Protein AF-A0A0F0LEW1-F1 (afdb_monomer)

Sequence (95 aa):
MRHEQTARRRYLQQAADWFFALWLLLVIASAWLFIGAPLLVALASRLTRLRKSRRKQIWLWGIAAALTLYNLLPLLLFWFGLTFNSVEEHRFTVS

Nearest PDB structures (foldseek):
  8j0s-assembly1_7  TM=3.643E-01  e=6.558E+00  Mycobacterium tuberculosis
  7jg6-assembly1_8  TM=3.610E-01  e=7.870E+00  Mycolicibacterium smegmatis
  7nju-assembly1_R  TM=3.513E-01  e=7.870E+00  Mycolicibacterium smegmatis MC2 155

Structure (mmCIF, N/CA/C/O backbone):
data_AF-A0A0F0LEW1-F1
#
_entry.id   AF-A0A0F0LEW1-F1
#
loop_
_atom_site.group_PDB
_atom_site.id
_atom_site.type_symbol
_atom_site.label_atom_id
_atom_site.label_alt_id
_atom_site.label_comp_id
_atom_site.label_asym_id
_atom_site.label_entity_id
_atom_site.label_seq_id
_atom_site.pdbx_PDB_ins_code
_atom_site.Cartn_x
_atom_site.Cartn_y
_atom_site.Cartn_z
_atom_site.occupancy
_atom_site.B_iso_or_equiv
_atom_site.auth_seq_id
_atom_site.auth_comp_id
_atom_site.auth_asym_id
_atom_site.auth_atom_id
_atom_site.pdbx_PDB_model_num
ATOM 1 N N . MET A 1 1 ? -21.436 7.341 35.850 1.00 59.03 1 MET A N 1
ATOM 2 C CA . MET A 1 1 ? -21.842 7.148 34.434 1.00 59.03 1 MET A CA 1
ATOM 3 C C . MET A 1 1 ? -20.878 7.736 33.382 1.00 59.03 1 MET A C 1
ATOM 5 O O . MET A 1 1 ? -20.718 7.111 32.343 1.00 59.03 1 MET A O 1
ATOM 9 N N . ARG A 1 2 ? -20.180 8.875 33.589 1.00 60.19 2 ARG A N 1
ATOM 10 C CA . ARG A 1 2 ? -19.200 9.403 32.593 1.00 60.19 2 ARG A CA 1
ATOM 11 C C . ARG A 1 2 ? -17.926 8.552 32.407 1.00 60.19 2 ARG A C 1
ATOM 13 O O . ARG A 1 2 ? -17.369 8.549 31.314 1.00 60.19 2 ARG A O 1
ATOM 20 N N . HIS A 1 3 ? -17.482 7.816 33.430 1.00 57.09 3 HIS A N 1
ATOM 21 C CA . HIS A 1 3 ? -16.254 7.003 33.368 1.00 57.09 3 HIS A CA 1
ATOM 22 C C . HIS A 1 3 ? -16.388 5.705 32.549 1.00 57.09 3 HIS A C 1
ATOM 24 O O . HIS A 1 3 ? -15.405 5.226 31.993 1.00 57.09 3 HIS A O 1
ATOM 30 N N . GLU A 1 4 ? -17.594 5.157 32.391 1.00 60.91 4 GLU A N 1
ATOM 31 C CA . GLU A 1 4 ? -17.800 3.939 31.588 1.00 60.91 4 GLU A CA 1
ATOM 32 C C . GLU A 1 4 ? -17.780 4.230 30.082 1.00 60.91 4 GLU A C 1
ATOM 34 O O . GLU A 1 4 ? -17.287 3.437 29.277 1.00 60.91 4 GLU A O 1
ATOM 39 N N . GLN A 1 5 ? -18.254 5.414 29.682 1.00 62.38 5 GLN A N 1
ATOM 40 C CA . GLN A 1 5 ? -18.258 5.817 28.277 1.00 62.38 5 GLN A CA 1
ATOM 41 C C . GLN A 1 5 ? -16.844 6.062 27.731 1.00 62.38 5 GLN A C 1
ATOM 43 O O . GLN A 1 5 ? -16.596 5.828 26.545 1.00 62.38 5 GLN A O 1
ATOM 48 N N . THR A 1 6 ? -15.900 6.495 28.570 1.00 68.25 6 THR A N 1
ATOM 49 C CA . THR A 1 6 ? -14.508 6.713 28.155 1.00 68.25 6 THR A CA 1
ATOM 50 C C . THR A 1 6 ? -13.751 5.398 27.979 1.00 68.25 6 THR A C 1
ATOM 52 O O . THR A 1 6 ? -13.044 5.254 26.981 1.00 68.25 6 THR A O 1
ATOM 55 N N . ALA A 1 7 ? -13.948 4.413 28.861 1.00 67.88 7 ALA A N 1
ATOM 56 C CA . ALA A 1 7 ? -13.345 3.084 28.725 1.00 67.88 7 ALA A CA 1
ATOM 57 C C . ALA A 1 7 ? -13.819 2.366 27.449 1.00 67.88 7 ALA A C 1
ATOM 59 O O . ALA A 1 7 ? -13.007 1.858 26.672 1.00 67.88 7 ALA A O 1
ATOM 60 N N . ARG A 1 8 ? -15.128 2.414 27.166 1.00 67.88 8 ARG A N 1
ATOM 61 C CA . ARG A 1 8 ? -15.713 1.792 25.968 1.00 67.88 8 ARG A CA 1
ATOM 62 C C . ARG A 1 8 ? -15.223 2.441 24.670 1.00 67.88 8 ARG A C 1
ATOM 64 O O . ARG A 1 8 ? -14.969 1.743 23.690 1.00 67.88 8 ARG A O 1
ATOM 71 N N . ARG A 1 9 ? -15.038 3.769 24.660 1.00 65.94 9 ARG A N 1
ATOM 72 C CA . ARG A 1 9 ? -14.447 4.485 23.516 1.00 65.94 9 ARG A CA 1
ATOM 73 C C . ARG A 1 9 ? -12.990 4.094 23.285 1.00 65.94 9 ARG A C 1
ATOM 75 O O . ARG A 1 9 ? -12.645 3.823 22.141 1.00 65.94 9 ARG A O 1
ATOM 82 N N . ARG A 1 10 ? -12.169 3.994 24.339 1.00 69.00 10 ARG A N 1
ATOM 83 C CA . ARG A 1 10 ? -10.763 3.558 24.220 1.00 69.00 10 ARG A CA 1
ATOM 84 C C . ARG A 1 10 ? -10.649 2.152 23.635 1.00 69.00 10 ARG A C 1
ATOM 86 O O . ARG A 1 10 ? -9.888 1.968 22.694 1.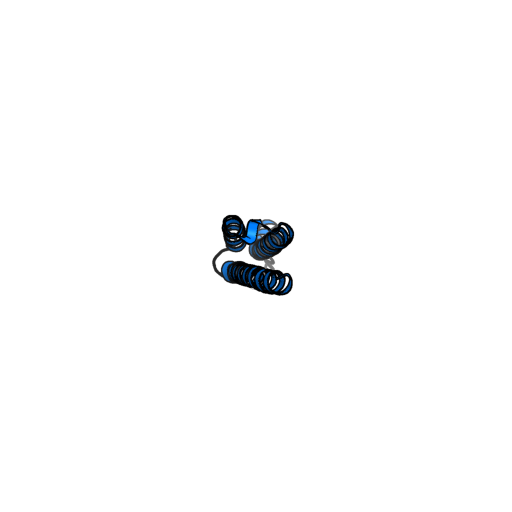00 69.00 10 ARG A O 1
ATOM 93 N N . TYR A 1 11 ? -11.464 1.205 24.103 1.00 70.25 11 TYR A N 1
ATOM 94 C CA . TYR A 1 11 ? -11.490 -0.160 23.560 1.00 70.25 11 TYR A CA 1
ATOM 95 C C . TYR A 1 11 ? -11.849 -0.201 22.068 1.00 70.25 11 TYR A C 1
ATOM 97 O O . TYR A 1 11 ? -11.1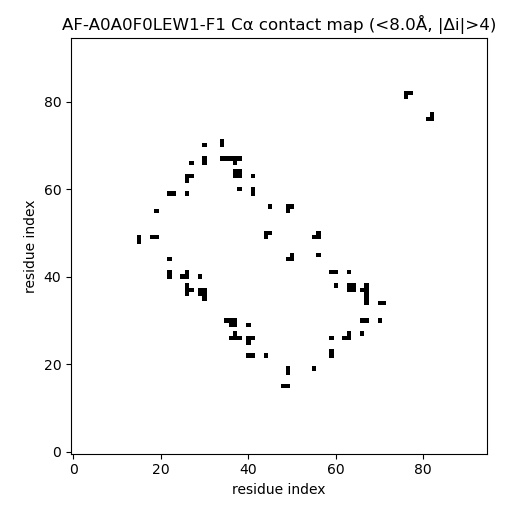87 -0.878 21.283 1.00 70.25 11 TYR A O 1
ATOM 105 N N . LEU A 1 12 ? -12.869 0.556 21.651 1.00 68.44 12 LEU A N 1
ATOM 106 C CA . LEU A 1 12 ? -13.257 0.640 20.238 1.00 68.44 12 LEU A CA 1
ATOM 107 C C . LEU A 1 12 ? -12.172 1.295 19.370 1.00 68.44 12 LEU A C 1
ATOM 109 O O . LEU A 1 12 ? -12.004 0.922 18.208 1.00 68.44 12 LEU A O 1
ATOM 113 N N . GLN A 1 13 ? -11.436 2.257 19.924 1.00 70.31 13 GLN A N 1
ATOM 114 C CA . GLN A 1 13 ? -10.339 2.938 19.241 1.00 70.31 13 GLN A CA 1
ATOM 115 C C . GLN A 1 13 ? -9.123 2.015 19.091 1.00 70.31 13 GLN A C 1
ATOM 117 O O . GLN A 1 13 ? -8.590 1.893 17.992 1.00 70.31 13 GLN A O 1
ATOM 122 N N . GLN A 1 14 ? -8.785 1.267 20.143 1.00 75.62 14 GLN A N 1
ATOM 123 C CA . GLN A 1 14 ? -7.697 0.291 20.149 1.00 75.62 14 GLN A CA 1
ATOM 124 C C . GLN A 1 14 ? -7.960 -0.880 19.190 1.00 75.62 14 GLN A C 1
ATOM 126 O O . GLN A 1 14 ? -7.073 -1.279 18.438 1.00 75.62 14 GLN A O 1
ATOM 131 N N . ALA A 1 15 ? -9.201 -1.371 19.114 1.00 72.25 15 ALA A N 1
ATOM 132 C CA . ALA A 1 15 ? -9.585 -2.359 18.106 1.00 72.25 15 ALA A CA 1
ATOM 133 C C . ALA A 1 15 ? -9.434 -1.808 16.672 1.00 72.25 15 ALA A C 1
ATOM 135 O O . ALA A 1 15 ? -8.960 -2.507 15.777 1.00 72.25 15 ALA A O 1
ATOM 136 N N . ALA A 1 16 ? -9.795 -0.540 16.441 1.00 69.19 16 ALA A N 1
ATOM 137 C CA . ALA A 1 16 ? -9.625 0.111 15.141 1.00 69.19 16 ALA A CA 1
ATOM 138 C C . ALA A 1 16 ? -8.150 0.387 14.781 1.00 69.19 16 ALA A C 1
ATOM 140 O O . ALA A 1 16 ? -7.816 0.482 13.597 1.00 69.19 16 ALA A O 1
ATOM 141 N N . ASP A 1 17 ? -7.270 0.534 15.772 1.00 78.25 17 ASP A N 1
ATOM 142 C CA . ASP A 1 17 ? -5.819 0.610 15.577 1.00 78.25 17 ASP A CA 1
ATOM 143 C C . ASP A 1 17 ? -5.239 -0.755 15.193 1.00 78.25 17 ASP A C 1
ATOM 145 O O . ASP A 1 17 ? -4.439 -0.834 14.262 1.00 78.25 17 ASP A O 1
ATOM 149 N N . TRP A 1 18 ? -5.722 -1.839 15.803 1.00 83.25 18 TRP A N 1
ATOM 150 C CA . TRP A 1 18 ? -5.273 -3.190 15.462 1.00 83.25 18 TRP A CA 1
ATOM 151 C C . TRP A 1 18 ? -5.638 -3.596 14.032 1.00 83.25 18 TRP A C 1
ATOM 153 O O . TRP A 1 18 ? -4.802 -4.116 13.296 1.00 83.25 18 TRP A O 1
ATOM 163 N N . PHE A 1 19 ? -6.857 -3.272 13.586 1.00 80.50 19 PHE A N 1
ATOM 164 C CA . PHE A 1 19 ? -7.241 -3.473 12.186 1.00 80.50 19 PHE A CA 1
ATOM 165 C C . PHE A 1 19 ? -6.328 -2.699 11.230 1.00 80.50 19 PHE A C 1
ATOM 167 O O . PHE A 1 19 ? -5.955 -3.230 10.191 1.00 80.50 19 PHE A O 1
ATOM 174 N N . PHE A 1 20 ? -5.945 -1.463 11.565 1.00 81.25 20 PHE A N 1
ATOM 175 C CA . PHE A 1 20 ? -5.015 -0.698 10.734 1.00 81.25 20 PHE A CA 1
ATOM 176 C C . PHE A 1 20 ? -3.658 -1.396 10.610 1.00 81.25 20 PHE A C 1
ATOM 178 O O . PHE A 1 20 ? -3.160 -1.542 9.496 1.00 81.25 20 PHE A O 1
ATOM 185 N N . ALA A 1 21 ? -3.096 -1.860 11.729 1.00 84.88 21 ALA A N 1
ATOM 186 C CA . ALA A 1 21 ? -1.831 -2.588 11.739 1.00 84.88 21 ALA A CA 1
ATOM 187 C C . ALA A 1 21 ? -1.908 -3.879 10.908 1.00 84.88 21 ALA A C 1
ATOM 189 O O . ALA A 1 21 ? -1.007 -4.148 10.118 1.00 84.88 21 ALA A O 1
ATOM 190 N N . LEU A 1 22 ? -3.013 -4.626 11.012 1.00 87.69 22 LEU A N 1
ATOM 191 C CA . LEU A 1 22 ? -3.247 -5.825 10.206 1.00 87.69 22 LEU A CA 1
ATOM 192 C C . LEU A 1 22 ? -3.237 -5.506 8.704 1.00 87.69 22 LEU A C 1
ATOM 194 O O . LEU A 1 22 ? -2.551 -6.176 7.939 1.00 87.69 22 LEU A O 1
ATOM 198 N N . TRP A 1 23 ? -3.957 -4.462 8.283 1.00 85.25 23 TRP A N 1
ATOM 199 C CA . TRP A 1 23 ? -3.992 -4.041 6.878 1.00 85.25 23 TRP A CA 1
ATOM 200 C C . TRP A 1 23 ? -2.638 -3.540 6.382 1.00 85.25 23 TRP A C 1
ATOM 202 O O . TRP A 1 23 ? -2.259 -3.837 5.253 1.00 85.25 23 TRP A O 1
ATOM 212 N N . LEU A 1 24 ? -1.901 -2.810 7.218 1.00 84.69 24 LEU A N 1
ATOM 213 C CA . LEU A 1 24 ? -0.552 -2.352 6.904 1.00 84.69 24 LEU A CA 1
ATOM 214 C C . LEU A 1 24 ? 0.387 -3.537 6.648 1.00 84.69 24 LEU A C 1
ATOM 216 O O . LEU A 1 24 ? 1.093 -3.569 5.643 1.00 84.69 24 LEU A O 1
ATOM 220 N N . LEU A 1 25 ? 0.349 -4.527 7.538 1.00 88.06 25 LEU A N 1
ATOM 221 C CA . LEU A 1 25 ? 1.152 -5.739 7.431 1.00 88.06 25 LEU A CA 1
ATOM 222 C C . LEU A 1 25 ? 0.772 -6.530 6.175 1.00 88.06 25 LEU A C 1
ATOM 224 O O . LEU A 1 25 ? 1.653 -6.995 5.458 1.00 88.06 25 LEU A O 1
ATOM 228 N N . LEU A 1 26 ? -0.522 -6.591 5.849 1.00 86.88 26 LEU A N 1
ATOM 229 C CA . LEU A 1 26 ? -1.015 -7.225 4.629 1.00 86.88 26 LEU A CA 1
ATOM 230 C C . LEU A 1 26 ? -0.519 -6.513 3.361 1.00 86.88 26 LEU A C 1
ATOM 232 O O . LEU A 1 26 ? -0.121 -7.183 2.415 1.00 86.88 26 LEU A O 1
ATOM 236 N N . VAL A 1 27 ? -0.489 -5.173 3.343 1.00 86.62 27 VAL A N 1
ATOM 237 C CA . VAL A 1 27 ? 0.060 -4.392 2.218 1.00 86.62 27 VAL A CA 1
ATOM 238 C C . VAL A 1 27 ? 1.539 -4.719 2.014 1.00 86.62 27 VAL A C 1
ATOM 240 O O . VAL A 1 27 ? 1.953 -4.993 0.888 1.00 86.62 27 VAL A O 1
ATOM 243 N N . ILE A 1 28 ? 2.322 -4.750 3.093 1.00 85.38 28 ILE A N 1
ATOM 244 C CA . ILE A 1 28 ? 3.757 -5.055 3.032 1.00 85.38 28 ILE A CA 1
ATOM 245 C C . ILE A 1 28 ? 3.987 -6.501 2.578 1.00 85.38 28 ILE A C 1
ATOM 247 O O . ILE A 1 28 ? 4.768 -6.737 1.661 1.00 85.38 28 ILE A O 1
ATOM 251 N N . ALA A 1 29 ? 3.272 -7.463 3.164 1.00 86.50 29 ALA A N 1
ATOM 252 C CA . ALA A 1 29 ? 3.367 -8.871 2.782 1.00 86.50 29 ALA A CA 1
ATOM 253 C C . ALA A 1 29 ? 2.973 -9.088 1.312 1.00 86.50 29 ALA A C 1
ATOM 255 O O . ALA A 1 29 ? 3.602 -9.868 0.602 1.00 86.50 29 ALA A O 1
ATOM 256 N N . SER A 1 30 ? 1.969 -8.350 0.831 1.00 85.62 30 SER A N 1
ATOM 257 C CA . SER A 1 30 ? 1.498 -8.456 -0.548 1.00 85.62 30 SER A CA 1
ATOM 25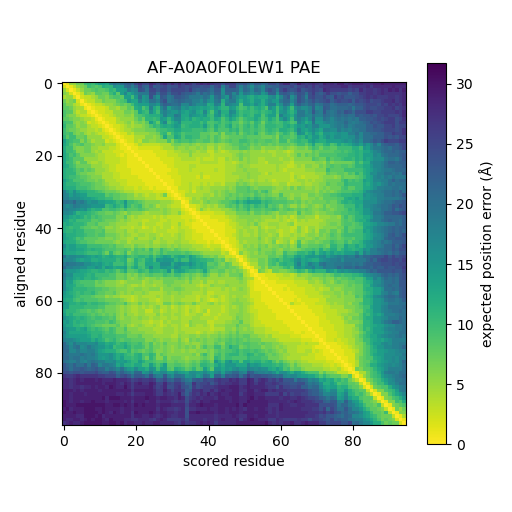8 C C . SER A 1 30 ? 2.534 -8.010 -1.581 1.00 85.62 30 SER A C 1
ATOM 260 O O . SER A 1 30 ? 2.540 -8.539 -2.690 1.00 85.62 30 SER A O 1
ATOM 262 N N . ALA A 1 31 ? 3.459 -7.113 -1.216 1.00 80.62 31 ALA A N 1
ATOM 263 C CA . ALA A 1 31 ? 4.499 -6.630 -2.123 1.00 80.62 31 ALA A CA 1
ATOM 264 C C . ALA A 1 31 ? 5.379 -7.757 -2.697 1.00 80.62 31 ALA A C 1
ATOM 266 O O . ALA A 1 31 ? 5.922 -7.592 -3.785 1.00 80.62 31 ALA A O 1
ATOM 267 N N . TRP A 1 32 ? 5.478 -8.891 -1.995 1.00 80.06 32 TRP A N 1
ATOM 268 C CA . TRP A 1 32 ? 6.238 -10.072 -2.414 1.00 80.06 32 TRP A CA 1
ATOM 269 C C . TRP A 1 32 ? 5.482 -10.997 -3.376 1.00 80.06 32 TRP A C 1
ATOM 271 O O . TRP A 1 32 ? 6.102 -11.815 -4.046 1.00 80.06 32 TRP A O 1
ATOM 281 N N . LEU A 1 33 ? 4.151 -10.899 -3.439 1.00 80.69 33 LEU A N 1
ATOM 282 C CA . LEU A 1 33 ? 3.317 -11.789 -4.253 1.00 80.69 33 LEU A CA 1
ATOM 283 C C . LEU A 1 33 ? 3.206 -11.301 -5.700 1.00 80.69 33 LEU A C 1
ATOM 285 O O . LEU A 1 33 ? 3.311 -12.097 -6.628 1.00 80.69 33 LEU A O 1
ATOM 289 N N . PHE A 1 34 ? 2.952 -10.006 -5.900 1.00 78.19 34 PHE A N 1
ATOM 290 C CA . PHE A 1 34 ? 2.870 -9.401 -7.229 1.00 78.19 34 PHE A CA 1
ATOM 291 C C . PHE A 1 3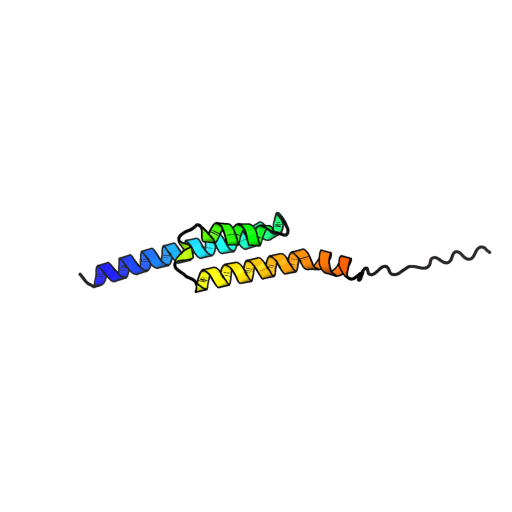4 ? 3.009 -7.877 -7.163 1.00 78.19 34 PHE A C 1
ATOM 293 O O . PHE A 1 34 ? 2.639 -7.238 -6.178 1.00 78.19 34 PHE A O 1
ATOM 300 N N . ILE A 1 35 ? 3.486 -7.279 -8.259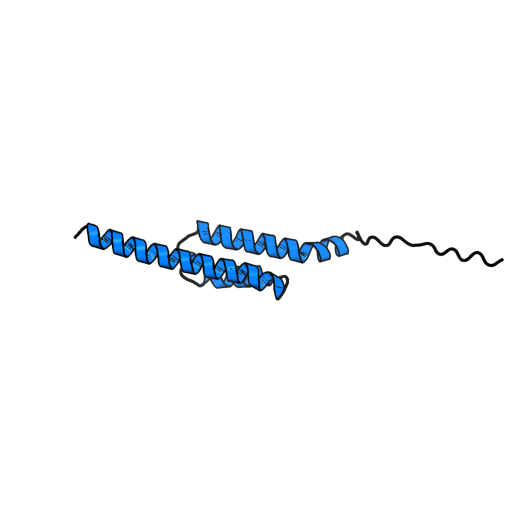 1.00 75.25 35 ILE A N 1
ATOM 301 C CA . ILE A 1 35 ? 3.794 -5.841 -8.372 1.00 75.25 35 ILE A CA 1
ATOM 302 C C . ILE A 1 35 ? 2.601 -4.951 -7.970 1.00 75.25 35 ILE A C 1
ATOM 304 O O . ILE A 1 35 ? 2.789 -3.952 -7.283 1.00 75.25 35 ILE A O 1
ATOM 308 N N . GLY A 1 36 ? 1.372 -5.328 -8.345 1.00 77.25 36 GLY A N 1
ATOM 309 C CA . GLY A 1 36 ? 0.141 -4.570 -8.060 1.00 77.25 36 GLY A CA 1
ATOM 310 C C . GLY A 1 36 ? -0.602 -4.950 -6.770 1.00 77.25 36 GLY A C 1
ATOM 311 O O . GLY A 1 36 ? -1.670 -4.400 -6.493 1.00 77.25 36 GLY A O 1
ATOM 312 N N . ALA A 1 37 ? -0.086 -5.888 -5.977 1.00 82.50 37 ALA A N 1
ATOM 313 C CA . ALA A 1 37 ? -0.773 -6.397 -4.787 1.00 82.50 37 ALA A CA 1
ATOM 314 C C . ALA A 1 37 ? -1.009 -5.365 -3.694 1.00 82.50 37 ALA A C 1
ATOM 316 O O . ALA A 1 37 ? -2.127 -5.323 -3.166 1.00 82.50 37 ALA A O 1
ATOM 317 N N . PRO A 1 38 ? -0.035 -4.481 -3.402 1.00 83.19 38 PRO A N 1
ATOM 318 C CA . PRO A 1 38 ? -0.211 -3.447 -2.392 1.00 83.19 38 PRO A CA 1
ATOM 319 C C . PRO A 1 38 ? -1.445 -2.580 -2.671 1.00 83.19 38 PRO A C 1
ATOM 321 O O . PRO A 1 38 ? -2.197 -2.246 -1.753 1.00 83.19 38 PRO A O 1
ATOM 324 N N . LEU A 1 39 ? -1.702 -2.267 -3.947 1.00 83.25 39 LEU A N 1
ATOM 325 C CA . LEU A 1 39 ? -2.862 -1.491 -4.389 1.00 83.25 39 LEU A CA 1
ATOM 326 C C . LEU A 1 39 ? -4.178 -2.248 -4.215 1.00 83.25 39 LEU A C 1
ATOM 328 O O . LEU A 1 39 ? -5.146 -1.659 -3.734 1.00 83.25 39 LEU A O 1
ATOM 332 N N . LEU A 1 40 ? -4.229 -3.540 -4.558 1.00 83.88 40 LEU A N 1
ATOM 333 C CA . LEU A 1 40 ? -5.435 -4.353 -4.359 1.00 83.88 40 LEU A CA 1
ATOM 334 C C . LEU A 1 40 ? -5.773 -4.498 -2.874 1.00 83.88 40 LEU A C 1
ATOM 336 O O . LEU A 1 40 ? -6.937 -4.378 -2.493 1.00 83.88 40 LEU A O 1
ATOM 340 N N . VAL A 1 41 ? -4.762 -4.668 -2.022 1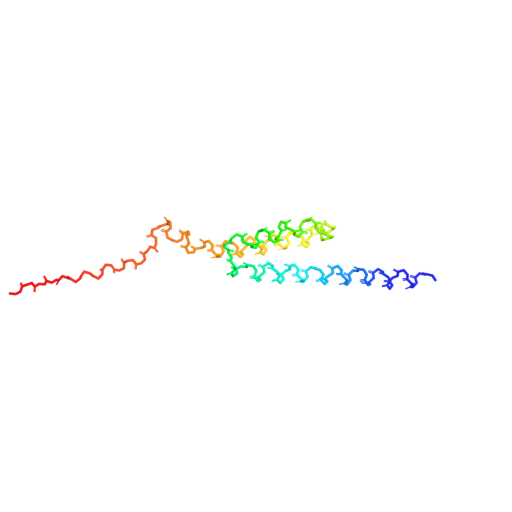.00 83.50 41 VAL A N 1
ATOM 341 C CA . VAL A 1 41 ? -4.943 -4.705 -0.568 1.00 83.50 41 VAL A CA 1
ATOM 342 C C . VAL A 1 41 ? -5.411 -3.343 -0.042 1.00 83.50 41 VAL A C 1
ATOM 344 O O . VAL A 1 41 ? -6.365 -3.277 0.737 1.00 83.50 41 VAL A O 1
ATOM 347 N N . ALA A 1 42 ? -4.832 -2.232 -0.505 1.00 83.12 42 ALA A N 1
ATOM 348 C CA . ALA A 1 42 ? -5.309 -0.895 -0.147 1.00 83.12 42 ALA A CA 1
ATOM 349 C C . ALA A 1 42 ? -6.756 -0.644 -0.618 1.00 83.12 42 ALA A C 1
ATOM 351 O O . ALA A 1 42 ? -7.548 -0.029 0.110 1.00 83.12 42 ALA A O 1
ATOM 352 N N . LEU A 1 43 ? -7.136 -1.158 -1.791 1.00 83.38 43 LEU A N 1
ATOM 353 C CA . LEU A 1 43 ? -8.496 -1.091 -2.324 1.00 83.38 43 LEU A CA 1
ATOM 354 C C . LEU A 1 43 ? -9.469 -1.945 -1.496 1.00 83.38 43 LEU A C 1
ATOM 356 O O . LEU A 1 43 ? -10.559 -1.484 -1.161 1.00 83.38 43 LEU A O 1
ATOM 360 N N . ALA A 1 44 ? -9.059 -3.144 -1.085 1.00 82.69 44 ALA A N 1
ATOM 361 C CA . ALA A 1 44 ? -9.847 -4.008 -0.212 1.00 82.69 44 ALA A CA 1
ATOM 362 C C . ALA A 1 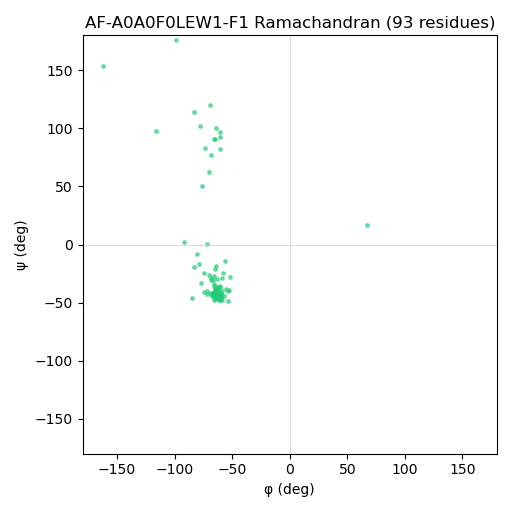44 ? -10.023 -3.390 1.188 1.00 82.69 44 ALA A C 1
ATOM 364 O O . ALA A 1 44 ? -11.119 -3.436 1.753 1.00 82.69 44 ALA A O 1
ATOM 365 N N . SER A 1 45 ? -9.006 -2.688 1.707 1.00 81.88 45 SER A N 1
ATOM 366 C CA . SER A 1 45 ? -9.102 -1.964 2.984 1.00 81.88 45 SER A CA 1
ATOM 367 C C . SER A 1 45 ? -10.222 -0.912 2.974 1.00 81.88 45 SER A C 1
ATOM 369 O O . SER A 1 45 ? -10.852 -0.654 4.005 1.00 81.88 45 SER A O 1
ATOM 371 N N . ARG A 1 46 ? -10.542 -0.359 1.792 1.00 77.00 46 ARG A N 1
ATOM 372 C CA . ARG A 1 46 ? -11.610 0.629 1.570 1.00 77.00 46 ARG A CA 1
ATOM 373 C C . ARG A 1 46 ? -13.005 0.094 1.883 1.00 77.00 46 ARG A C 1
ATOM 375 O O . ARG A 1 46 ? -13.872 0.875 2.275 1.00 77.00 46 ARG A O 1
ATOM 382 N N . LEU A 1 47 ? -13.202 -1.212 1.711 1.00 78.44 47 LEU A N 1
ATOM 383 C CA . LEU A 1 47 ? -14.462 -1.910 1.969 1.00 78.44 47 LEU A CA 1
ATOM 384 C C . LEU A 1 47 ? -14.658 -2.226 3.459 1.00 78.44 47 LEU A C 1
ATOM 386 O O . LEU A 1 47 ? -15.738 -2.642 3.869 1.00 78.44 47 LEU A O 1
ATOM 390 N N . THR A 1 48 ? -13.641 -1.995 4.293 1.00 75.94 48 THR A N 1
ATOM 391 C CA . THR A 1 48 ? -13.703 -2.287 5.729 1.00 75.94 48 THR A CA 1
ATOM 392 C C . THR A 1 48 ? -14.003 -1.062 6.593 1.00 75.94 48 THR A C 1
ATOM 394 O O . THR A 1 48 ? -14.054 0.086 6.141 1.00 75.94 48 THR A O 1
ATOM 397 N N . ARG A 1 49 ? -14.161 -1.298 7.905 1.00 64.69 49 ARG A N 1
ATOM 398 C CA . ARG A 1 49 ? -14.403 -0.266 8.933 1.00 64.69 49 ARG A CA 1
ATOM 399 C C . ARG A 1 49 ? -13.336 0.842 8.984 1.00 64.69 49 ARG A C 1
ATOM 401 O O . ARG A 1 49 ? -13.600 1.894 9.568 1.00 64.69 49 ARG A O 1
ATOM 408 N N . LEU A 1 50 ? -12.179 0.656 8.344 1.00 60.78 50 LEU A N 1
ATOM 409 C CA . LEU A 1 50 ? -11.129 1.669 8.194 1.00 60.78 50 LEU A CA 1
ATOM 410 C C . LEU A 1 50 ? -11.543 2.900 7.374 1.00 60.78 50 LEU A C 1
ATOM 412 O O . LEU A 1 50 ? -10.951 3.964 7.569 1.00 60.78 50 LEU A O 1
ATOM 416 N N . ARG A 1 51 ? -12.617 2.818 6.570 1.00 62.66 51 ARG A N 1
ATOM 417 C CA . ARG A 1 51 ? -13.207 3.968 5.848 1.00 62.66 51 ARG A CA 1
ATOM 418 C C . ARG A 1 51 ? -13.508 5.169 6.755 1.00 62.66 51 ARG A C 1
ATOM 420 O O . ARG A 1 51 ? -13.509 6.306 6.290 1.00 62.66 51 ARG A O 1
ATOM 427 N N . LYS A 1 52 ? -13.768 4.947 8.051 1.00 65.12 52 LYS A N 1
ATOM 428 C CA . LYS A 1 52 ? -14.095 6.030 8.996 1.00 65.12 52 LYS A CA 1
ATOM 429 C C . LYS A 1 52 ? -12.945 7.015 9.230 1.00 65.12 52 LYS A C 1
ATOM 431 O O . LYS A 1 52 ? -13.211 8.136 9.653 1.00 65.12 52 LYS A O 1
ATOM 436 N N . SER A 1 53 ? -11.692 6.637 8.961 1.00 74.19 53 SER A N 1
ATOM 437 C CA . SER A 1 53 ? -10.535 7.512 9.164 1.00 74.19 53 SER A CA 1
ATOM 438 C C . SER A 1 53 ? -9.842 7.829 7.841 1.00 74.19 53 SER A C 1
ATOM 440 O O . SER A 1 53 ? -8.985 7.075 7.376 1.00 74.19 53 SER A O 1
ATOM 442 N N . ARG A 1 54 ? -10.160 9.001 7.266 1.00 77.12 54 ARG A N 1
ATOM 443 C CA . ARG A 1 54 ? -9.500 9.508 6.047 1.00 77.12 54 ARG A CA 1
ATOM 444 C C . ARG A 1 54 ? -7.975 9.518 6.177 1.00 77.12 54 ARG A C 1
ATOM 446 O O . ARG A 1 54 ? -7.288 9.154 5.233 1.00 77.12 54 ARG A O 1
ATOM 453 N N . ARG A 1 55 ? -7.443 9.882 7.351 1.00 81.31 55 ARG A N 1
ATOM 454 C CA . ARG A 1 55 ? -5.993 9.973 7.587 1.00 81.31 55 ARG A CA 1
ATOM 455 C C . ARG A 1 55 ? -5.304 8.611 7.474 1.00 81.31 55 ARG A C 1
ATOM 457 O O . ARG A 1 55 ? -4.308 8.503 6.770 1.00 81.31 55 ARG A O 1
ATOM 464 N N . LYS A 1 56 ? -5.856 7.572 8.112 1.00 79.88 56 LYS A N 1
ATOM 465 C CA . LYS A 1 56 ? -5.324 6.197 8.028 1.00 79.88 56 LYS A CA 1
ATOM 466 C C . LYS A 1 56 ? -5.407 5.645 6.609 1.00 79.88 56 LYS A C 1
ATOM 468 O O . LYS A 1 56 ? -4.490 4.983 6.143 1.00 79.88 56 LYS A O 1
ATOM 473 N N . GLN A 1 57 ? -6.493 5.959 5.914 1.00 81.75 57 GLN A N 1
ATOM 474 C CA . GLN A 1 57 ? -6.701 5.532 4.541 1.00 81.75 57 GLN A CA 1
ATOM 475 C C . GLN A 1 57 ? -5.697 6.179 3.574 1.00 81.75 57 GLN A C 1
ATOM 477 O O . GLN A 1 57 ? -5.132 5.474 2.748 1.00 81.75 57 GLN A O 1
ATOM 482 N N . ILE A 1 58 ? -5.425 7.482 3.708 1.00 85.81 58 ILE A N 1
ATOM 483 C CA . ILE A 1 58 ? -4.391 8.175 2.919 1.00 85.81 58 ILE A CA 1
ATOM 484 C C . ILE A 1 58 ? -3.014 7.550 3.166 1.00 85.81 58 ILE A C 1
ATOM 486 O O . ILE A 1 58 ? -2.284 7.310 2.212 1.00 85.81 58 ILE A O 1
ATOM 490 N N . TRP A 1 59 ? -2.685 7.224 4.419 1.00 85.88 59 TRP A N 1
ATOM 491 C CA . TRP A 1 59 ? -1.433 6.541 4.759 1.00 85.88 59 TRP A CA 1
ATOM 492 C C . TRP A 1 59 ? -1.307 5.162 4.104 1.00 85.88 59 TRP A C 1
ATOM 494 O O . TRP A 1 59 ? -0.287 4.872 3.489 1.00 85.88 59 TRP A O 1
ATOM 504 N N . LEU A 1 60 ? -2.355 4.337 4.186 1.00 85.62 60 LEU A N 1
ATOM 505 C CA . LEU A 1 60 ? -2.408 3.027 3.527 1.00 85.62 60 LEU A CA 1
ATOM 506 C C . LEU A 1 60 ? -2.197 3.143 2.013 1.00 85.62 60 LEU A C 1
ATOM 508 O O . LEU A 1 60 ? -1.417 2.387 1.442 1.00 85.62 60 LEU A O 1
ATOM 512 N N . TRP A 1 61 ? -2.851 4.119 1.379 1.00 86.38 61 TRP A N 1
ATOM 513 C CA . TRP A 1 61 ? -2.688 4.391 -0.048 1.00 86.38 61 TRP A CA 1
ATOM 514 C C . TRP A 1 61 ? -1.287 4.890 -0.398 1.00 86.38 61 TRP A C 1
ATOM 516 O O . TRP A 1 61 ? -0.722 4.430 -1.383 1.00 86.38 61 TRP A O 1
ATOM 526 N N . GLY A 1 62 ? -0.712 5.782 0.410 1.00 87.81 62 GLY A N 1
ATOM 527 C CA . GLY A 1 62 ? 0.651 6.273 0.211 1.00 87.81 62 GLY A CA 1
ATOM 528 C C . GLY A 1 62 ? 1.684 5.149 0.282 1.00 87.81 62 GLY A C 1
ATOM 529 O O . GLY A 1 62 ? 2.525 5.036 -0.605 1.00 87.81 62 GLY A O 1
ATOM 530 N N . ILE A 1 63 ? 1.576 4.271 1.283 1.00 87.69 63 ILE A N 1
ATOM 531 C CA . ILE A 1 63 ? 2.482 3.125 1.450 1.00 87.69 63 ILE A CA 1
ATOM 532 C C . ILE A 1 63 ? 2.300 2.112 0.316 1.00 87.69 63 ILE A C 1
ATOM 534 O O . ILE A 1 63 ? 3.284 1.663 -0.268 1.00 87.69 63 ILE A O 1
ATOM 538 N N . ALA A 1 64 ? 1.055 1.788 -0.040 1.00 86.94 64 ALA A N 1
ATOM 539 C CA . ALA A 1 64 ? 0.771 0.891 -1.153 1.00 86.94 64 ALA A CA 1
ATOM 540 C C . ALA A 1 64 ? 1.311 1.430 -2.487 1.00 86.94 64 ALA A C 1
ATOM 542 O O . ALA A 1 64 ? 1.920 0.680 -3.250 1.00 86.94 64 ALA A O 1
ATOM 543 N N . ALA A 1 65 ? 1.129 2.725 -2.755 1.00 86.88 65 ALA A N 1
ATOM 544 C CA . ALA A 1 65 ? 1.652 3.373 -3.952 1.00 86.88 65 ALA A CA 1
ATOM 545 C C . ALA A 1 65 ? 3.186 3.360 -3.973 1.00 86.88 65 ALA A C 1
ATOM 547 O O . ALA A 1 65 ? 3.763 2.983 -4.988 1.00 86.88 65 ALA A O 1
ATOM 548 N N . ALA A 1 66 ? 3.842 3.691 -2.856 1.00 88.25 66 ALA A N 1
ATOM 549 C CA . ALA A 1 66 ? 5.300 3.673 -2.751 1.00 88.25 66 ALA A CA 1
ATOM 550 C C . ALA A 1 66 ? 5.883 2.272 -3.006 1.00 88.25 66 ALA A C 1
ATOM 552 O O . ALA A 1 66 ? 6.813 2.133 -3.797 1.00 88.25 66 ALA A O 1
ATOM 553 N N . LEU A 1 67 ? 5.297 1.231 -2.402 1.00 86.38 67 LEU A N 1
ATOM 554 C CA . LEU A 1 67 ? 5.704 -0.163 -2.626 1.00 86.38 67 LEU A CA 1
ATOM 555 C C . LEU A 1 67 ? 5.489 -0.602 -4.076 1.00 86.38 67 LEU A C 1
ATOM 557 O O . LEU A 1 67 ? 6.352 -1.252 -4.661 1.00 86.38 67 LEU A O 1
ATOM 561 N N . THR A 1 68 ? 4.358 -0.222 -4.672 1.00 85.94 68 THR A N 1
ATOM 562 C CA . THR A 1 68 ? 4.080 -0.522 -6.084 1.00 85.94 68 THR A CA 1
ATOM 563 C C . THR A 1 68 ? 5.106 0.160 -6.991 1.00 85.94 68 THR A C 1
ATOM 565 O O . THR A 1 68 ? 5.623 -0.469 -7.909 1.00 85.94 68 THR A O 1
ATOM 568 N N . LEU A 1 69 ? 5.435 1.429 -6.725 1.00 85.81 69 LEU A N 1
ATOM 569 C CA . LEU A 1 69 ? 6.410 2.185 -7.510 1.00 85.81 69 LEU A CA 1
ATOM 570 C C . LEU A 1 69 ? 7.814 1.582 -7.394 1.00 85.81 69 LEU A C 1
ATOM 572 O O . LEU A 1 69 ? 8.509 1.462 -8.397 1.00 85.81 69 LEU A O 1
ATOM 576 N N . TYR A 1 70 ? 8.202 1.156 -6.189 1.00 86.31 70 TYR A N 1
ATOM 577 C CA . TYR A 1 70 ? 9.461 0.453 -5.949 1.00 86.31 70 TYR A CA 1
ATOM 578 C C . TYR A 1 70 ? 9.540 -0.853 -6.750 1.00 86.31 70 TYR A C 1
ATOM 580 O O . TYR A 1 70 ? 10.528 -1.100 -7.433 1.00 86.31 70 TYR A O 1
ATOM 588 N N . ASN A 1 71 ? 8.465 -1.644 -6.747 1.00 82.69 71 ASN A N 1
ATOM 589 C CA . ASN A 1 71 ? 8.378 -2.873 -7.536 1.00 82.69 71 ASN A CA 1
ATOM 590 C C . AS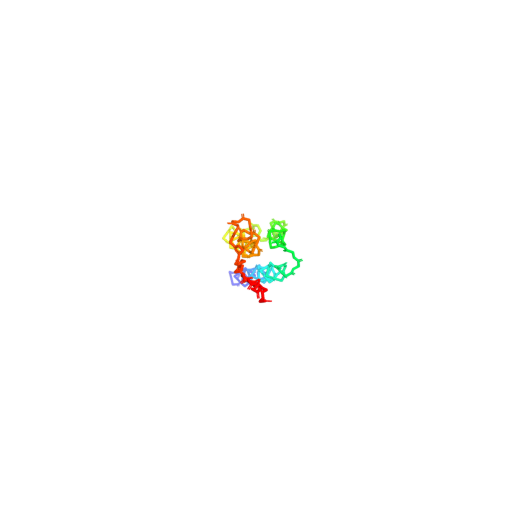N A 1 71 ? 8.353 -2.620 -9.056 1.00 82.69 71 ASN A C 1
ATOM 592 O O . ASN A 1 71 ? 8.837 -3.448 -9.824 1.00 82.69 71 ASN A O 1
ATOM 596 N N . LEU A 1 72 ? 7.811 -1.484 -9.504 1.00 83.94 72 LEU A N 1
ATOM 597 C CA . LEU A 1 72 ? 7.835 -1.065 -10.910 1.00 83.94 72 LEU A CA 1
ATOM 598 C C . LEU A 1 72 ? 9.173 -0.459 -11.339 1.00 83.94 72 LEU A C 1
ATOM 600 O O . LEU A 1 72 ? 9.429 -0.368 -12.538 1.00 83.94 72 LEU A O 1
ATOM 604 N N . LEU A 1 73 ? 10.030 -0.060 -10.400 1.00 84.81 73 LEU A N 1
ATOM 605 C CA . LEU A 1 73 ? 11.308 0.580 -10.687 1.00 84.81 73 LEU A CA 1
ATOM 606 C C . LEU A 1 73 ? 12.192 -0.221 -11.661 1.00 84.81 73 LEU A C 1
ATOM 608 O O . LEU A 1 73 ? 12.627 0.375 -12.644 1.00 84.81 73 LEU A 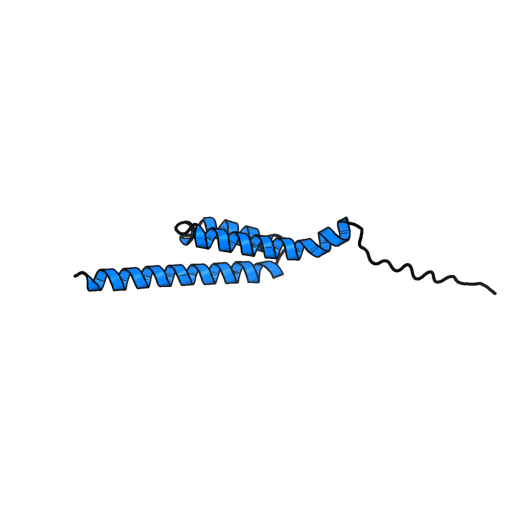O 1
ATOM 612 N N . PRO A 1 74 ? 12.429 -1.540 -11.490 1.00 81.25 74 PRO A N 1
ATOM 613 C CA . PRO A 1 74 ? 13.204 -2.312 -12.464 1.00 81.25 74 PRO A CA 1
ATOM 614 C C . PRO A 1 74 ? 12.566 -2.327 -13.861 1.00 81.25 74 PRO A C 1
ATOM 616 O O . PRO A 1 74 ? 13.279 -2.258 -14.858 1.00 81.25 74 PRO A O 1
ATOM 619 N N . LEU A 1 75 ? 11.231 -2.351 -13.946 1.00 82.50 75 LEU A N 1
ATOM 620 C CA . LEU A 1 75 ? 10.511 -2.299 -15.220 1.00 82.50 75 LEU A CA 1
ATOM 621 C C . LEU A 1 75 ? 10.679 -0.933 -15.902 1.00 82.50 75 LEU A C 1
ATOM 623 O O . LEU A 1 75 ? 10.894 -0.864 -17.109 1.00 82.50 75 LEU A O 1
ATOM 627 N N . LEU A 1 76 ? 10.615 0.151 -15.122 1.00 82.81 76 LEU A N 1
ATOM 628 C CA . LEU A 1 76 ? 10.857 1.510 -15.601 1.00 82.81 76 LEU A CA 1
ATOM 629 C C . LEU A 1 76 ? 12.301 1.669 -16.086 1.00 82.81 76 LEU A C 1
ATOM 631 O O . LEU A 1 76 ? 12.512 2.179 -17.180 1.00 82.81 76 LEU A O 1
ATOM 635 N N . LEU A 1 77 ? 13.287 1.190 -15.322 1.00 83.25 77 LEU A N 1
ATOM 636 C CA . LEU A 1 77 ? 14.701 1.223 -15.713 1.00 83.25 77 LEU A CA 1
ATOM 637 C C . LEU A 1 77 ? 14.948 0.455 -17.018 1.00 83.25 77 LEU A C 1
ATOM 639 O O . LEU A 1 77 ? 15.645 0.958 -17.900 1.00 83.25 77 LEU A O 1
ATOM 643 N N . PHE A 1 78 ? 14.326 -0.717 -17.168 1.00 79.44 78 PHE A N 1
ATOM 644 C CA . PHE A 1 78 ? 14.364 -1.481 -18.412 1.00 79.44 78 PHE A CA 1
ATOM 645 C C . PHE A 1 78 ? 13.743 -0.698 -19.579 1.00 79.44 78 PHE A C 1
ATOM 647 O O . PHE A 1 78 ? 14.345 -0.604 -20.645 1.00 79.44 78 PHE A O 1
ATOM 654 N N . TRP A 1 79 ? 12.577 -0.078 -19.368 1.00 81.31 79 TRP A N 1
ATOM 655 C CA . TRP A 1 79 ? 11.883 0.713 -20.390 1.00 81.31 79 TRP A CA 1
ATOM 656 C C . TRP A 1 79 ? 12.673 1.946 -20.839 1.00 81.31 79 TRP A C 1
ATOM 658 O O . TRP A 1 79 ? 12.666 2.294 -22.017 1.00 81.31 79 TRP A O 1
ATOM 668 N N . PHE A 1 80 ? 13.387 2.596 -19.917 1.00 83.06 80 PHE A N 1
ATOM 669 C CA . PHE A 1 80 ? 14.277 3.716 -20.230 1.00 83.06 80 PHE A CA 1
ATOM 670 C C . PHE A 1 80 ? 15.560 3.292 -20.964 1.00 83.06 80 PHE A C 1
ATOM 672 O O . PHE A 1 80 ? 16.389 4.148 -21.264 1.00 83.06 80 PHE A O 1
ATOM 679 N N . GLY A 1 81 ? 15.745 2.000 -21.261 1.00 70.00 81 GLY A N 1
ATOM 680 C CA . GLY A 1 81 ? 16.933 1.510 -21.959 1.00 70.00 81 GLY A CA 1
ATOM 681 C C . GLY A 1 81 ? 18.210 1.651 -21.131 1.00 70.00 81 GLY A C 1
ATOM 682 O O . GLY A 1 81 ? 19.305 1.533 -21.673 1.00 70.00 81 GLY A O 1
ATOM 683 N N . LEU A 1 82 ? 18.087 1.859 -19.813 1.00 63.00 82 LEU A N 1
ATOM 684 C CA . LEU A 1 82 ? 19.191 1.821 -18.851 1.00 63.00 82 LEU A CA 1
ATOM 685 C C . LEU A 1 82 ? 19.569 0.360 -18.574 1.00 63.00 82 LEU A C 1
ATOM 687 O O . LEU A 1 82 ? 19.618 -0.105 -17.438 1.00 63.00 82 LEU A O 1
ATOM 691 N N . THR A 1 83 ? 19.772 -0.406 -19.639 1.00 60.47 83 THR A N 1
ATOM 692 C CA . THR A 1 83 ? 20.409 -1.709 -19.562 1.00 60.47 83 THR A CA 1
ATOM 693 C C . THR A 1 83 ? 21.901 -1.423 -19.580 1.00 60.47 83 THR A C 1
ATOM 695 O O . THR A 1 83 ? 22.420 -0.918 -20.574 1.00 60.47 83 THR A O 1
ATOM 698 N N . PHE A 1 84 ? 22.601 -1.707 -18.482 1.00 58.25 84 PHE A N 1
ATOM 699 C CA . PHE A 1 84 ? 24.064 -1.703 -18.450 1.00 58.25 84 PHE A CA 1
ATOM 700 C C . PHE A 1 84 ? 24.582 -2.897 -19.264 1.00 58.25 84 PHE A C 1
ATOM 702 O O . PHE A 1 84 ? 25.195 -3.814 -18.731 1.00 58.25 84 PHE A O 1
ATOM 709 N N . ASN A 1 85 ? 24.295 -2.919 -20.564 1.00 55.72 85 ASN A N 1
ATOM 710 C CA . ASN A 1 85 ? 25.030 -3.744 -21.500 1.00 55.72 85 ASN A CA 1
ATOM 711 C C . ASN A 1 85 ? 26.378 -3.044 -21.667 1.00 55.72 85 ASN A C 1
ATOM 713 O O . ASN A 1 85 ? 26.568 -2.248 -22.585 1.00 55.72 85 ASN A O 1
ATOM 717 N N . SER A 1 86 ? 27.311 -3.287 -20.746 1.00 57.28 86 SER A N 1
ATOM 718 C CA . SER A 1 86 ? 28.718 -3.186 -21.102 1.00 57.28 86 SER A CA 1
ATOM 719 C C . SER A 1 86 ? 28.916 -4.216 -22.205 1.00 57.28 86 SER A C 1
ATOM 721 O O . SER A 1 86 ? 28.994 -5.414 -21.939 1.00 57.28 86 SER A O 1
ATOM 723 N N . VAL A 1 87 ? 28.871 -3.754 -23.452 1.00 56.56 87 VAL A N 1
ATOM 724 C CA . VAL A 1 87 ? 29.337 -4.522 -24.597 1.00 56.56 87 VAL A CA 1
ATOM 725 C C . VAL A 1 87 ? 30.816 -4.768 -24.317 1.00 56.56 87 VAL A C 1
ATOM 727 O O . VAL A 1 87 ? 31.656 -3.914 -24.586 1.00 56.56 87 VAL A O 1
ATOM 730 N N . GLU A 1 88 ? 31.135 -5.894 -23.680 1.00 57.91 88 GLU A N 1
ATOM 731 C CA . GLU A 1 88 ? 32.481 -6.445 -23.729 1.00 57.91 88 GLU A CA 1
ATOM 732 C C . GLU A 1 88 ? 32.700 -6.825 -25.190 1.00 57.91 88 GLU A C 1
ATOM 734 O O . GLU A 1 88 ? 32.316 -7.897 -25.659 1.00 57.91 88 GLU A O 1
ATOM 739 N N . GLU A 1 89 ? 33.240 -5.870 -25.946 1.00 57.53 89 GLU A N 1
ATOM 740 C CA . GLU A 1 89 ? 33.812 -6.095 -27.261 1.00 57.53 89 GLU A CA 1
ATOM 741 C C . GLU A 1 89 ? 34.969 -7.084 -27.090 1.00 57.53 89 GLU A C 1
ATOM 743 O O . GLU A 1 89 ? 36.141 -6.714 -27.010 1.00 57.53 89 GLU A O 1
ATOM 748 N N . HIS A 1 90 ? 34.654 -8.377 -27.038 1.00 54.50 90 HIS A N 1
ATOM 749 C CA . HIS A 1 90 ? 35.618 -9.430 -27.310 1.00 54.50 90 HIS A CA 1
ATOM 750 C C . HIS A 1 90 ? 35.968 -9.361 -28.798 1.00 54.50 90 HIS A C 1
ATOM 752 O O . HIS A 1 90 ? 35.487 -10.126 -29.635 1.00 54.50 90 HIS A O 1
ATOM 758 N N . ARG A 1 91 ? 36.806 -8.378 -29.136 1.00 60.34 91 ARG A N 1
ATOM 759 C CA . ARG A 1 91 ? 37.491 -8.267 -30.415 1.00 60.34 91 ARG A CA 1
ATOM 760 C C . ARG A 1 91 ? 38.468 -9.435 -30.502 1.00 60.34 91 ARG A C 1
ATOM 762 O O . ARG A 1 91 ? 39.611 -9.337 -30.066 1.00 60.34 91 ARG A O 1
ATOM 769 N N . PHE A 1 92 ? 38.006 -10.551 -31.055 1.00 63.97 92 PHE A N 1
ATOM 770 C CA . PHE A 1 92 ? 38.881 -11.629 -31.494 1.00 63.97 92 PHE A CA 1
ATOM 771 C C . PHE A 1 92 ? 39.765 -11.096 -32.628 1.00 63.97 92 PHE A C 1
ATOM 773 O O . PHE A 1 92 ? 39.331 -10.963 -33.771 1.00 63.97 92 PHE A O 1
ATOM 780 N N . THR A 1 93 ? 41.010 -10.746 -32.311 1.00 60.53 93 THR A N 1
ATOM 781 C CA . THR A 1 93 ? 42.064 -10.561 -33.309 1.00 60.53 93 THR A CA 1
ATOM 782 C C . THR A 1 93 ? 42.557 -11.940 -33.723 1.00 60.53 93 THR A C 1
ATOM 784 O O . THR A 1 93 ? 43.293 -12.589 -32.981 1.00 60.53 93 THR A O 1
ATOM 787 N N . VAL A 1 94 ? 42.118 -12.405 -34.891 1.00 63.94 94 VAL A N 1
ATOM 788 C CA . VAL A 1 94 ? 42.702 -13.583 -35.540 1.00 63.94 94 VAL A CA 1
ATOM 789 C C . VAL A 1 94 ? 44.102 -13.187 -36.010 1.00 63.94 94 VAL A C 1
ATOM 791 O O . VAL A 1 94 ? 44.246 -12.200 -36.733 1.00 63.94 94 VAL A O 1
ATOM 794 N N . SER A 1 95 ? 45.111 -13.898 -35.503 1.00 63.31 95 SER A N 1
ATOM 795 C CA . SER A 1 95 ? 46.524 -13.779 -35.896 1.00 63.31 95 SER A CA 1
ATOM 796 C C . SER A 1 95 ? 46.839 -14.762 -37.012 1.00 63.31 95 SER A C 1
ATOM 798 O O . SER A 1 95 ? 46.226 -15.854 -36.991 1.00 63.31 95 SER A O 1
#

Mean predicted aligned error: 11.76 Å

pLDDT: mean 75.81, std 10.32, range [54.5, 88.25]

Solvent-accessible surface area (backbone atoms only — not comparable to full-atom values): 5471 Å² total; per-residue (Å²): 119,78,71,60,58,54,54,56,49,51,53,56,50,52,54,56,48,51,52,50,53,51,52,52,50,48,24,60,59,27,54,78,77,37,59,64,33,10,49,53,45,41,55,54,46,57,79,40,86,55,60,81,38,65,69,61,46,51,49,46,45,50,53,16,50,52,54,28,50,59,59,41,42,66,58,50,40,53,73,71,62,66,61,86,72,75,77,78,77,79,74,79,78,86,128

Organism: NCBI:txid82380

Foldseek 3Di:
DVVVVVVVVVVVVVVLVVVLVVLLVQLVVLLVVDLQRLVVSLVVVCVDPNVVDPVSSVVSVVSSVVSSVVSCVVVVCVVVVVPPPPVPPPPPDDD

Radius of gyration: 23.34 Å; Cα contacts (8 Å, |Δi|>4): 57; chains: 1; bounding box: 68×24×70 Å

Secondary structure (DSSP, 8-state):
-HHHHHHHHHHHHHHHHHHHHHHHHHHHHHTTT-TTHHHHHHHHHTTSGGGG-HHHHHHHHHHHHHHHHHHHHHHHHHHTT--------------